Protein AF-A0A7J2UUZ2-F1 (afdb_monomer_lite)

Structure (mmCIF, N/CA/C/O backbone):
data_AF-A0A7J2UUZ2-F1
#
_entry.id   AF-A0A7J2UUZ2-F1
#
loop_
_atom_site.group_PDB
_atom_site.id
_atom_site.type_symbol
_atom_site.label_atom_id
_atom_site.label_alt_id
_atom_site.label_comp_id
_atom_site.label_asym_id
_atom_site.label_entity_id
_atom_site.label_seq_id
_atom_site.pdbx_PDB_ins_code
_atom_site.Cartn_x
_atom_site.Cartn_y
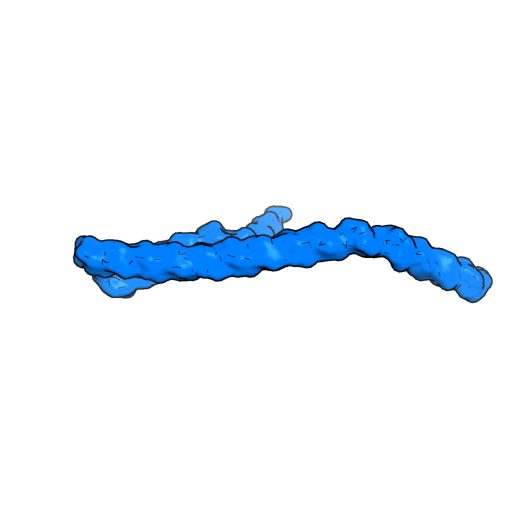_atom_site.Cartn_z
_atom_site.occupancy
_atom_site.B_iso_or_equiv
_atom_site.auth_seq_id
_atom_site.auth_comp_id
_atom_site.auth_asym_id
_atom_site.auth_atom_id
_atom_site.pdbx_PDB_model_num
ATOM 1 N N . MET A 1 1 ? 38.388 -22.454 -38.069 1.00 50.59 1 MET A N 1
ATOM 2 C CA . MET A 1 1 ? 37.942 -21.262 -37.312 1.00 50.59 1 MET A CA 1
ATOM 3 C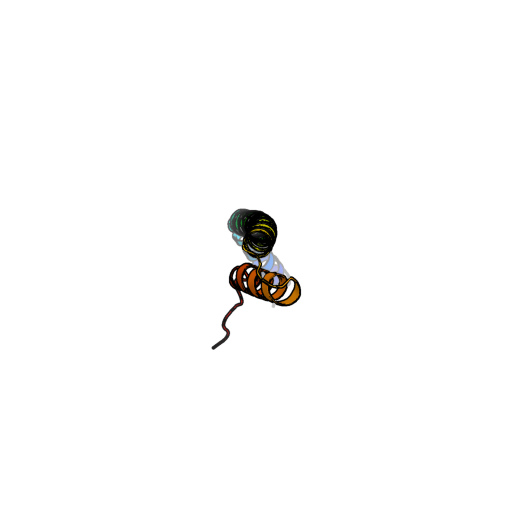 C . MET A 1 1 ? 38.884 -21.057 -36.144 1.00 50.59 1 MET A C 1
ATOM 5 O O . MET A 1 1 ? 39.113 -22.000 -35.395 1.00 50.59 1 MET A O 1
ATOM 9 N N . SER A 1 2 ? 39.531 -19.893 -36.077 1.00 50.88 2 SER A N 1
ATOM 10 C CA . SER A 1 2 ? 40.688 -19.663 -35.204 1.00 50.88 2 SER A CA 1
ATOM 11 C C . SER A 1 2 ? 40.253 -19.175 -33.820 1.00 50.88 2 SER A C 1
ATOM 13 O O . SER A 1 2 ? 39.354 -18.347 -33.698 1.00 50.88 2 SER A O 1
ATOM 15 N N . ARG A 1 3 ? 40.929 -19.658 -32.769 1.00 56.94 3 ARG A N 1
ATOM 16 C CA . ARG A 1 3 ? 40.679 -19.364 -31.340 1.00 56.94 3 ARG A CA 1
ATOM 17 C C . ARG A 1 3 ? 40.643 -17.858 -31.015 1.00 56.94 3 ARG A C 1
ATOM 19 O O . ARG A 1 3 ? 40.043 -17.461 -30.020 1.00 56.94 3 ARG A O 1
ATOM 26 N N . ASN A 1 4 ? 41.244 -17.032 -31.873 1.00 58.12 4 ASN A N 1
ATOM 27 C CA . ASN A 1 4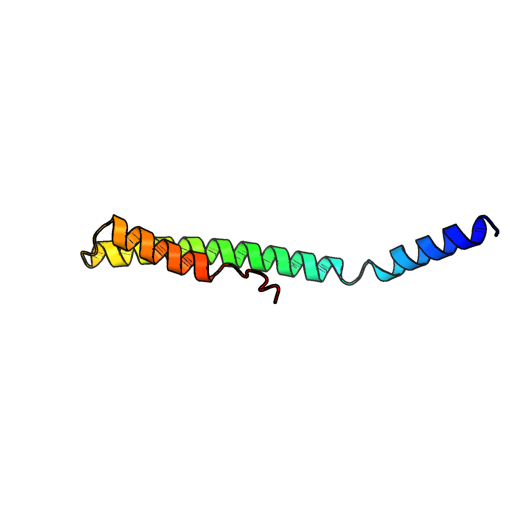 ? 41.283 -15.577 -31.738 1.00 58.12 4 ASN A CA 1
ATOM 28 C C . ASN A 1 4 ? 39.947 -14.888 -32.058 1.00 58.12 4 ASN A C 1
ATOM 30 O O . ASN A 1 4 ? 39.656 -13.870 -31.443 1.00 58.12 4 ASN A O 1
ATOM 34 N N . GLU A 1 5 ? 39.103 -15.442 -32.935 1.00 55.28 5 GLU A N 1
ATOM 35 C CA . GLU A 1 5 ? 37.835 -14.801 -33.335 1.00 55.28 5 GLU A CA 1
ATOM 36 C C . GLU A 1 5 ? 36.778 -14.854 -32.215 1.00 55.28 5 GLU A C 1
ATOM 38 O O . GLU A 1 5 ? 36.002 -13.915 -32.029 1.00 55.28 5 GLU A O 1
ATOM 43 N N . MET A 1 6 ? 36.796 -15.914 -31.395 1.00 55.25 6 MET A N 1
ATOM 44 C CA . MET A 1 6 ? 35.895 -16.054 -30.241 1.00 55.25 6 MET A CA 1
ATOM 45 C C . MET A 1 6 ? 36.218 -15.060 -29.115 1.00 55.25 6 MET A C 1
ATOM 47 O O . MET A 1 6 ? 35.310 -14.532 -28.472 1.00 55.25 6 MET A O 1
ATOM 51 N N . ALA A 1 7 ? 37.503 -14.769 -28.887 1.00 59.16 7 ALA A N 1
ATOM 52 C CA . ALA A 1 7 ? 37.936 -13.820 -27.860 1.00 59.16 7 ALA A CA 1
ATOM 53 C C . ALA A 1 7 ? 37.562 -12.372 -28.223 1.00 59.16 7 ALA A C 1
ATOM 55 O O . ALA A 1 7 ? 37.185 -11.582 -27.353 1.00 59.16 7 ALA A O 1
ATOM 56 N N . THR A 1 8 ? 37.609 -12.032 -29.514 1.00 59.69 8 THR A N 1
ATOM 57 C CA . THR A 1 8 ? 37.213 -10.708 -30.005 1.00 59.69 8 THR A CA 1
ATOM 58 C C . THR A 1 8 ? 35.708 -10.487 -29.849 1.00 59.69 8 THR A C 1
ATOM 60 O O . THR A 1 8 ? 35.305 -9.446 -29.334 1.00 59.69 8 THR A O 1
ATOM 63 N N . GLY A 1 9 ? 34.873 -11.477 -30.189 1.00 59.62 9 GLY A N 1
ATOM 64 C CA . GLY A 1 9 ? 33.415 -11.390 -30.027 1.00 59.62 9 GLY A CA 1
ATOM 65 C C . GLY A 1 9 ? 32.968 -11.170 -28.575 1.00 59.62 9 GLY A C 1
ATOM 66 O O . GLY A 1 9 ? 32.091 -10.347 -28.310 1.00 59.62 9 GLY A O 1
ATOM 67 N N . LEU A 1 10 ? 33.628 -11.829 -27.616 1.00 62.25 10 LEU A N 1
ATOM 68 C CA . LEU A 1 10 ? 33.351 -11.641 -26.190 1.00 62.25 10 LEU A CA 1
ATOM 69 C C . LEU A 1 10 ? 33.770 -10.237 -25.707 1.00 62.25 10 LEU A C 1
ATOM 71 O O . LEU A 1 10 ? 33.025 -9.591 -24.975 1.00 62.25 10 LEU A O 1
ATOM 75 N N . SER A 1 11 ? 34.921 -9.726 -26.162 1.00 61.72 11 SER A N 1
ATOM 76 C CA . SER A 1 11 ? 35.420 -8.378 -25.831 1.00 61.72 11 SER A CA 1
ATOM 77 C C . SER A 1 11 ? 34.467 -7.254 -26.262 1.00 61.72 11 SER A C 1
ATOM 79 O O . SER A 1 11 ? 34.307 -6.268 -25.535 1.00 61.72 11 SER A O 1
ATOM 81 N N . TYR A 1 12 ? 33.790 -7.407 -27.406 1.00 60.84 12 TYR A N 1
ATOM 82 C CA . TYR A 1 12 ? 32.794 -6.436 -27.862 1.00 60.84 12 TYR A CA 1
ATOM 83 C C . TYR A 1 12 ? 31.582 -6.374 -26.931 1.00 60.84 12 TYR A C 1
ATOM 85 O O . TYR A 1 12 ? 31.179 -5.271 -26.567 1.00 60.84 12 TYR A O 1
ATOM 93 N N . LEU A 1 13 ? 31.058 -7.516 -26.470 1.00 60.09 13 LEU A N 1
ATOM 94 C CA . LEU A 1 13 ? 29.926 -7.561 -25.535 1.00 60.09 13 LEU A CA 1
ATOM 95 C C . LEU A 1 13 ? 30.241 -6.821 -24.225 1.00 60.09 13 LEU A C 1
ATOM 97 O O . LEU A 1 13 ? 29.445 -5.996 -23.783 1.00 60.09 13 LEU A O 1
ATOM 101 N N . TRP A 1 14 ? 31.439 -6.997 -23.661 1.00 60.72 14 TRP A N 1
ATOM 102 C CA . TRP A 1 14 ? 31.865 -6.262 -22.459 1.00 60.72 14 TRP A CA 1
ATOM 103 C C . TRP A 1 14 ? 32.015 -4.747 -22.676 1.00 60.72 14 TRP A C 1
ATOM 105 O O . TRP A 1 14 ? 31.813 -3.976 -21.738 1.00 60.72 14 TRP A O 1
ATOM 115 N N . LYS A 1 15 ? 32.312 -4.291 -23.902 1.00 61.25 15 LYS A N 1
ATOM 116 C CA . LYS A 1 15 ? 32.389 -2.857 -24.237 1.00 61.25 15 LYS A CA 1
ATOM 117 C C . LYS A 1 15 ? 31.021 -2.180 -24.391 1.00 61.25 15 LYS A C 1
ATOM 119 O O . LYS A 1 15 ? 30.944 -0.974 -24.166 1.00 61.25 15 LYS A O 1
ATOM 124 N N . VAL A 1 16 ? 29.953 -2.908 -24.739 1.00 58.06 16 VAL A N 1
ATOM 125 C CA . VAL A 1 16 ? 28.594 -2.328 -24.896 1.00 58.06 16 VAL A CA 1
ATOM 126 C C . VAL A 1 16 ? 27.771 -2.366 -23.603 1.00 58.06 16 VAL A C 1
ATOM 128 O O . VAL A 1 16 ? 26.851 -1.571 -23.419 1.00 58.06 16 VAL A O 1
ATOM 131 N N . VAL A 1 17 ? 28.134 -3.244 -22.667 1.00 56.69 17 VAL A N 1
ATOM 132 C CA . VAL A 1 17 ? 27.417 -3.457 -21.402 1.00 56.69 17 VAL A CA 1
ATOM 133 C C . VAL A 1 17 ? 27.492 -2.304 -20.361 1.00 56.69 17 VAL A C 1
ATOM 135 O O . VAL A 1 17 ? 26.571 -2.219 -19.548 1.00 56.69 17 VAL A O 1
ATOM 138 N N . PRO A 1 18 ? 28.449 -1.344 -20.330 1.00 55.16 18 PRO A N 1
ATOM 139 C CA . PRO A 1 18 ? 28.610 -0.517 -19.128 1.00 55.16 18 PRO A CA 1
ATOM 140 C C . PRO A 1 18 ? 27.701 0.724 -19.038 1.00 55.16 18 PRO A C 1
ATOM 142 O O . PRO A 1 18 ? 27.657 1.349 -17.980 1.00 55.16 18 PRO A O 1
ATOM 145 N N . ARG A 1 19 ? 26.959 1.117 -20.088 1.00 57.00 19 ARG A N 1
ATOM 146 C CA . ARG A 1 19 ? 26.157 2.367 -20.053 1.00 57.00 19 ARG A CA 1
ATOM 147 C C . ARG A 1 19 ? 24.701 2.212 -19.601 1.00 57.00 19 ARG A C 1
ATOM 149 O O . ARG A 1 19 ? 24.138 3.182 -19.103 1.00 57.00 19 ARG A O 1
ATOM 156 N N . SER A 1 20 ? 24.090 1.034 -19.728 1.00 57.69 20 SER A N 1
ATOM 157 C CA . SER A 1 20 ? 22.669 0.814 -19.389 1.00 57.69 20 SER A CA 1
ATOM 158 C C . SER A 1 20 ? 22.437 0.232 -17.987 1.00 57.69 20 SER A C 1
ATOM 160 O O . SER A 1 20 ? 21.373 0.456 -17.408 1.00 57.69 20 SER A O 1
ATOM 162 N N . ILE A 1 21 ? 23.435 -0.440 -17.396 1.00 61.09 21 ILE A N 1
ATOM 163 C CA . ILE A 1 21 ? 23.401 -0.947 -16.010 1.00 61.09 21 ILE A CA 1
ATOM 164 C C . ILE A 1 21 ? 22.999 0.133 -14.985 1.00 61.09 21 ILE A C 1
ATOM 166 O O . ILE A 1 21 ? 22.082 -0.127 -14.201 1.00 61.09 21 ILE A O 1
ATOM 170 N N . PRO A 1 22 ? 23.594 1.348 -14.970 1.00 67.06 22 PRO A N 1
ATOM 171 C CA . PRO A 1 22 ? 23.214 2.365 -13.987 1.00 67.06 22 PRO A CA 1
ATOM 172 C C . PRO A 1 22 ? 21.764 2.840 -14.151 1.00 67.06 22 PRO A C 1
ATOM 174 O O . PRO A 1 22 ? 21.118 3.188 -13.162 1.00 67.06 22 PRO A O 1
ATOM 177 N N . VAL A 1 23 ? 21.222 2.817 -15.374 1.00 69.69 23 VAL A N 1
ATOM 178 C CA . VAL A 1 23 ? 19.829 3.202 -15.644 1.00 69.69 23 VAL A CA 1
ATOM 179 C C . VAL A 1 23 ? 18.873 2.147 -15.095 1.00 69.69 23 VAL A C 1
ATOM 181 O O . VAL A 1 23 ? 17.962 2.492 -14.347 1.00 69.69 23 VAL A O 1
ATOM 184 N N . MET A 1 24 ? 19.116 0.865 -15.379 1.00 71.69 24 MET A N 1
ATOM 185 C CA . MET A 1 24 ? 18.287 -0.230 -14.858 1.00 71.69 24 MET A CA 1
ATOM 186 C C . MET A 1 24 ? 18.351 -0.323 -13.329 1.00 71.69 24 MET A C 1
ATOM 188 O O . MET A 1 24 ? 17.319 -0.493 -12.680 1.00 71.69 24 MET A O 1
ATOM 192 N N . ALA A 1 25 ? 19.531 -0.120 -12.735 1.00 76.25 25 ALA A N 1
ATOM 193 C CA . ALA A 1 25 ? 19.684 -0.061 -11.283 1.00 76.25 25 ALA A CA 1
ATOM 194 C C . ALA A 1 25 ? 18.897 1.112 -10.670 1.00 76.25 25 ALA A C 1
ATOM 196 O O . ALA A 1 25 ? 18.184 0.936 -9.681 1.00 76.25 25 ALA A O 1
ATOM 197 N N . ARG A 1 26 ? 18.961 2.305 -11.278 1.00 78.88 26 ARG A N 1
ATOM 198 C CA . ARG A 1 26 ? 18.210 3.482 -10.820 1.00 78.88 26 ARG A CA 1
ATOM 199 C C . ARG A 1 26 ? 16.700 3.285 -10.951 1.00 78.88 26 ARG A C 1
ATOM 201 O O . ARG A 1 26 ? 15.970 3.655 -10.035 1.00 78.88 26 ARG A O 1
ATOM 208 N N . LEU A 1 27 ? 16.238 2.674 -12.041 1.00 79.81 27 LEU A N 1
ATOM 209 C CA . LEU A 1 27 ? 14.832 2.312 -12.236 1.00 79.81 27 LEU A CA 1
ATOM 210 C C . LEU A 1 27 ? 14.368 1.292 -11.189 1.00 79.81 27 LEU A C 1
ATOM 212 O O . LEU A 1 27 ? 13.328 1.499 -10.570 1.00 79.81 27 LEU A O 1
ATOM 216 N N . GLY A 1 28 ? 15.168 0.258 -10.913 1.00 82.69 28 GLY A N 1
ATOM 217 C CA . GLY A 1 28 ? 14.878 -0.728 -9.869 1.00 82.69 28 GLY A CA 1
ATOM 218 C C . GLY A 1 28 ? 14.775 -0.106 -8.471 1.00 82.69 28 GLY A C 1
ATOM 219 O O . GLY A 1 28 ? 13.827 -0.382 -7.736 1.00 82.69 28 GLY A O 1
ATOM 220 N N . ILE A 1 29 ? 15.693 0.797 -8.113 1.00 85.56 29 ILE A N 1
ATOM 221 C CA . ILE A 1 29 ? 15.655 1.523 -6.831 1.00 85.56 29 ILE A CA 1
ATOM 222 C C . ILE A 1 29 ? 14.423 2.431 -6.747 1.00 85.56 29 ILE A C 1
ATOM 224 O O . ILE A 1 29 ? 13.735 2.442 -5.724 1.00 85.56 29 ILE A O 1
ATOM 228 N N . SER A 1 30 ? 14.125 3.187 -7.806 1.00 85.56 30 SER A N 1
ATOM 229 C CA . SER A 1 30 ? 12.934 4.041 -7.867 1.00 85.56 30 SER A CA 1
ATOM 230 C C . SER A 1 30 ? 11.650 3.224 -7.741 1.00 85.56 30 SER A C 1
ATOM 232 O O . SER A 1 30 ? 10.764 3.605 -6.980 1.00 85.56 30 SER A O 1
ATOM 234 N N . TYR A 1 31 ? 11.578 2.064 -8.397 1.00 86.38 31 TYR A N 1
ATOM 235 C CA . TYR A 1 31 ? 10.453 1.142 -8.282 1.00 86.38 31 TYR A CA 1
ATOM 236 C C . TYR A 1 31 ? 10.296 0.596 -6.856 1.00 86.38 31 TYR A C 1
ATOM 238 O O . TYR A 1 31 ? 9.193 0.594 -6.312 1.00 86.38 31 TYR A O 1
ATOM 246 N N . MET A 1 32 ? 11.391 0.205 -6.194 1.00 86.38 32 MET A N 1
ATOM 247 C CA . MET A 1 32 ? 11.340 -0.220 -4.789 1.00 86.38 32 MET A CA 1
ATOM 248 C C . MET A 1 32 ? 10.834 0.893 -3.862 1.00 86.38 32 MET A C 1
ATOM 250 O O . MET A 1 32 ? 10.005 0.635 -2.984 1.00 86.38 32 MET A O 1
ATOM 254 N N . LYS A 1 33 ? 11.293 2.135 -4.066 1.00 88.94 33 LYS A N 1
ATOM 255 C CA . LYS A 1 33 ? 10.814 3.302 -3.307 1.00 88.94 33 LYS A CA 1
ATOM 256 C C . LYS A 1 33 ? 9.329 3.559 -3.550 1.00 88.94 33 LYS A C 1
ATOM 258 O O . LYS A 1 33 ? 8.593 3.740 -2.583 1.00 88.94 33 LYS A O 1
ATOM 263 N N . PHE A 1 34 ? 8.892 3.512 -4.807 1.00 88.31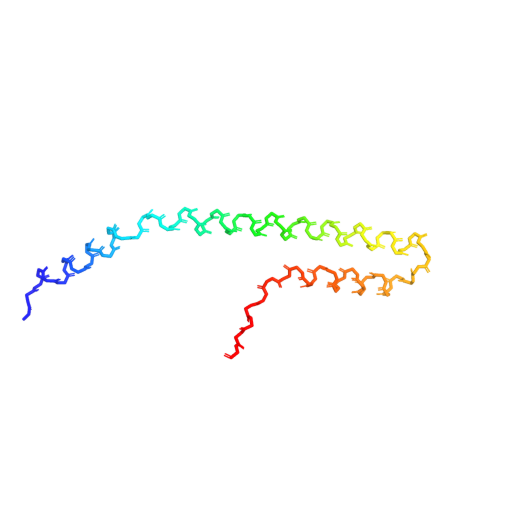 34 PHE A N 1
ATOM 264 C CA . PHE A 1 34 ? 7.487 3.640 -5.185 1.00 88.31 34 PHE A CA 1
ATOM 265 C C . PHE A 1 34 ? 6.627 2.575 -4.498 1.00 88.31 34 PHE A C 1
ATOM 267 O O . PHE A 1 34 ? 5.689 2.917 -3.788 1.00 88.31 34 PHE A O 1
ATOM 274 N N . ARG A 1 35 ? 7.015 1.297 -4.582 1.00 87.69 35 ARG A N 1
ATOM 275 C CA . ARG A 1 35 ? 6.297 0.190 -3.933 1.00 87.69 35 ARG A CA 1
ATOM 276 C C . ARG A 1 35 ? 6.195 0.371 -2.418 1.00 87.69 35 ARG A C 1
ATOM 278 O O . ARG A 1 35 ? 5.154 0.097 -1.826 1.00 87.69 35 ARG A O 1
ATOM 285 N N . SER A 1 36 ? 7.274 0.821 -1.779 1.00 89.94 36 SER A N 1
ATOM 286 C CA . SER A 1 36 ? 7.281 1.122 -0.344 1.00 89.94 36 SER A CA 1
ATOM 287 C C . SER A 1 36 ? 6.312 2.259 0.000 1.00 89.94 36 SER A C 1
ATOM 289 O O . SER A 1 36 ? 5.540 2.146 0.953 1.00 89.94 36 SER A O 1
ATOM 291 N N . ALA A 1 37 ? 6.287 3.322 -0.809 1.00 91.50 37 ALA A N 1
ATOM 292 C CA . ALA A 1 37 ? 5.347 4.426 -0.650 1.00 91.50 37 ALA A CA 1
ATOM 293 C C . ALA A 1 37 ? 3.888 3.983 -0.861 1.00 91.50 37 ALA A C 1
ATOM 295 O O . ALA A 1 37 ? 3.042 4.319 -0.036 1.00 91.50 37 ALA A O 1
ATOM 296 N N . SER A 1 38 ? 3.597 3.166 -1.881 1.00 90.62 38 SER A N 1
ATOM 297 C CA . SER A 1 38 ? 2.253 2.620 -2.119 1.00 90.62 38 SER A CA 1
ATOM 298 C C . SER A 1 38 ? 1.752 1.797 -0.936 1.00 90.62 38 SER A C 1
ATOM 300 O O . SER A 1 38 ? 0.615 1.975 -0.521 1.00 90.62 38 SER A O 1
ATOM 302 N N . LYS A 1 39 ? 2.602 0.952 -0.333 1.00 92.62 39 LYS A N 1
ATOM 303 C CA . LYS A 1 39 ? 2.233 0.187 0.871 1.00 92.62 39 LYS A CA 1
ATOM 304 C C . LYS A 1 39 ? 1.878 1.094 2.050 1.00 92.62 39 LYS A C 1
ATOM 306 O O . LYS A 1 39 ? 0.894 0.842 2.737 1.00 92.62 39 LYS A O 1
ATOM 311 N N . LYS A 1 40 ? 2.661 2.156 2.279 1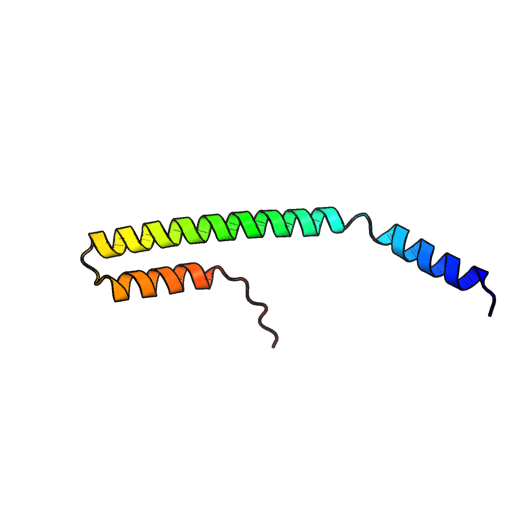.00 94.31 40 LYS A N 1
ATOM 312 C CA . LYS A 1 40 ? 2.366 3.145 3.330 1.00 94.31 40 LYS A CA 1
ATOM 313 C C . LYS A 1 40 ? 1.049 3.873 3.062 1.00 94.31 40 LYS A C 1
ATOM 315 O O . LYS A 1 40 ? 0.261 4.049 3.985 1.00 94.31 40 LYS A O 1
ATOM 320 N N . ALA A 1 41 ? 0.807 4.265 1.813 1.00 92.75 41 ALA A N 1
ATOM 321 C CA . ALA A 1 41 ? -0.439 4.903 1.408 1.00 92.75 41 ALA A CA 1
ATOM 322 C C . ALA A 1 41 ? -1.644 3.961 1.564 1.00 92.75 41 ALA A C 1
ATOM 324 O O . ALA A 1 41 ? -2.664 4.390 2.083 1.00 92.75 41 ALA A O 1
ATOM 325 N N . GLY A 1 42 ? -1.503 2.679 1.210 1.00 93.88 42 GLY A N 1
ATOM 326 C CA . GLY A 1 42 ? -2.538 1.662 1.416 1.00 93.88 42 GLY A CA 1
ATOM 327 C C . GLY A 1 42 ? -2.912 1.489 2.885 1.00 93.88 42 GLY A C 1
ATOM 328 O O . GLY A 1 42 ? -4.092 1.480 3.206 1.00 93.88 42 GLY A O 1
ATOM 329 N N . LYS A 1 43 ? -1.923 1.458 3.790 1.00 95.56 43 LYS A N 1
ATOM 330 C CA . LYS A 1 43 ? -2.190 1.414 5.236 1.00 95.56 43 LYS A CA 1
ATOM 331 C C . LYS A 1 43 ? -2.952 2.653 5.721 1.00 95.56 43 LYS A C 1
ATOM 333 O O . LYS A 1 43 ? -3.914 2.530 6.465 1.00 95.56 43 LYS A O 1
ATOM 338 N N . LYS A 1 44 ? -2.546 3.847 5.280 1.00 96.56 44 LYS A N 1
ATOM 339 C CA . LYS A 1 44 ? -3.246 5.089 5.639 1.00 96.56 44 LYS A CA 1
ATOM 340 C C . LYS A 1 44 ? -4.679 5.113 5.091 1.00 96.56 44 LYS A C 1
ATOM 342 O O . LYS A 1 44 ? -5.579 5.615 5.749 1.00 96.56 44 LYS A O 1
ATOM 347 N N . PHE A 1 45 ? -4.879 4.566 3.896 1.00 95.88 45 PHE A N 1
ATOM 348 C CA . PHE A 1 45 ? -6.195 4.432 3.284 1.00 95.88 45 PHE A CA 1
ATOM 349 C C . PHE A 1 45 ? -7.087 3.448 4.057 1.00 95.88 45 PHE A C 1
ATOM 351 O O . PHE A 1 45 ? -8.240 3.765 4.318 1.00 95.88 45 PHE A O 1
ATOM 358 N N . GLU A 1 46 ? -6.545 2.311 4.503 1.00 97.38 46 GLU A N 1
ATOM 359 C CA . GLU A 1 46 ? -7.235 1.377 5.408 1.00 97.38 46 GLU A CA 1
ATOM 360 C C . GLU A 1 46 ? -7.660 2.067 6.714 1.00 97.38 46 GLU A C 1
ATOM 362 O O . GLU A 1 46 ? -8.826 2.002 7.095 1.00 97.38 46 GLU A O 1
ATOM 367 N N . GLU A 1 47 ? -6.742 2.792 7.363 1.00 97.31 47 GLU A N 1
ATOM 368 C CA . GLU A 1 47 ? -7.020 3.565 8.584 1.00 97.31 47 GLU A CA 1
ATOM 369 C C . GLU A 1 47 ? -8.135 4.605 8.363 1.00 97.31 47 GLU A C 1
ATOM 371 O O . GLU A 1 47 ? -9.016 4.770 9.209 1.00 97.31 47 GLU A O 1
ATOM 376 N N . GLU A 1 48 ? -8.140 5.280 7.210 1.00 97.38 48 GLU A N 1
ATOM 377 C CA . GLU A 1 48 ? -9.183 6.241 6.851 1.00 97.38 48 GLU A CA 1
ATOM 378 C C . GLU A 1 48 ? -10.547 5.565 6.646 1.00 97.38 48 GLU A C 1
ATOM 380 O O . GLU A 1 48 ? -11.553 6.063 7.154 1.00 97.38 48 GLU A O 1
ATOM 385 N N . LEU A 1 49 ? -10.599 4.420 5.960 1.00 96.75 49 LEU A N 1
ATOM 386 C CA . LEU A 1 49 ? -11.829 3.643 5.774 1.00 96.75 49 LEU A CA 1
ATOM 387 C C . LEU A 1 49 ? -12.402 3.176 7.118 1.00 96.75 49 LEU A C 1
ATOM 389 O O . LEU A 1 49 ? -13.588 3.382 7.380 1.00 96.75 49 LEU A O 1
ATOM 393 N N . LEU A 1 50 ? -11.552 2.646 8.000 1.00 97.50 50 LEU A N 1
ATOM 394 C CA . LEU A 1 50 ? -11.946 2.257 9.356 1.00 97.50 50 LEU A CA 1
ATOM 395 C C . LEU A 1 50 ? -12.499 3.455 10.142 1.00 97.50 50 LEU A C 1
ATOM 397 O O . LEU A 1 50 ? -13.551 3.351 10.770 1.00 97.50 50 LEU A O 1
ATOM 401 N N . SER A 1 51 ? -11.851 4.625 10.057 1.00 97.31 51 SER A N 1
ATOM 402 C CA . SER A 1 51 ? -12.330 5.849 10.724 1.00 97.31 51 SER A CA 1
ATOM 403 C C . SER A 1 51 ? -13.692 6.337 10.216 1.00 97.31 51 SER A C 1
ATOM 405 O O . SER A 1 51 ? -14.411 7.028 10.935 1.00 97.31 51 SER A O 1
ATOM 407 N N . ARG A 1 52 ? -14.062 5.963 8.985 1.00 97.12 52 ARG A N 1
ATOM 408 C CA . ARG A 1 52 ? -15.354 6.278 8.363 1.00 97.12 52 ARG A CA 1
ATOM 409 C C . ARG A 1 52 ? -16.422 5.218 8.644 1.00 97.12 52 ARG A C 1
ATOM 411 O O . ARG A 1 52 ? -17.528 5.332 8.125 1.00 97.12 52 ARG A O 1
ATOM 418 N N . GLY A 1 53 ? -16.105 4.213 9.461 1.00 96.50 53 GLY A N 1
ATOM 419 C CA . GLY A 1 53 ? -17.025 3.144 9.842 1.00 96.50 53 GLY A CA 1
ATOM 420 C C . GLY A 1 53 ? -17.170 2.046 8.790 1.00 96.50 53 GLY A C 1
ATOM 421 O O . GLY A 1 53 ? -18.151 1.307 8.821 1.00 96.50 53 GLY A O 1
ATOM 422 N N . VAL A 1 54 ? -16.224 1.937 7.852 1.00 95.44 54 VAL A N 1
ATOM 423 C CA . VAL A 1 54 ? -16.167 0.790 6.940 1.00 95.44 54 VAL A CA 1
ATOM 424 C C . VAL A 1 54 ? -15.747 -0.443 7.733 1.00 95.44 54 VAL A C 1
ATOM 426 O O . VAL A 1 54 ? -14.847 -0.371 8.572 1.00 95.44 54 VAL A O 1
ATOM 429 N N . ASP A 1 55 ? -16.402 -1.568 7.454 1.00 97.31 55 ASP A N 1
ATOM 430 C CA . ASP A 1 55 ? -16.057 -2.861 8.038 1.00 97.31 55 ASP A CA 1
ATOM 431 C C . ASP A 1 55 ? -14.576 -3.212 7.809 1.00 97.31 55 ASP A C 1
ATOM 433 O O . ASP A 1 55 ? -13.999 -2.881 6.771 1.00 97.31 55 ASP A O 1
ATOM 437 N N . ALA A 1 56 ? -13.956 -3.877 8.785 1.00 94.69 56 ALA A N 1
ATOM 438 C CA . ALA A 1 56 ? -12.521 -4.132 8.767 1.00 94.69 56 ALA A CA 1
ATOM 439 C C . ALA A 1 56 ? -12.083 -5.035 7.608 1.00 94.69 56 ALA A C 1
ATOM 441 O O . ALA A 1 56 ? -11.027 -4.792 7.014 1.00 94.69 56 ALA A O 1
ATOM 442 N N . ASP A 1 57 ? -12.890 -6.032 7.246 1.00 95.56 57 ASP A N 1
ATOM 443 C CA . ASP A 1 57 ? -12.564 -6.930 6.142 1.00 95.56 57 ASP A CA 1
ATOM 444 C C . ASP A 1 57 ? -12.693 -6.196 4.802 1.00 95.56 57 ASP A C 1
ATOM 446 O O . ASP A 1 57 ? -11.802 -6.288 3.951 1.00 95.56 57 ASP A O 1
ATOM 450 N N . VAL A 1 58 ? -13.730 -5.365 4.659 1.00 95.62 58 VAL A N 1
ATOM 451 C CA . VAL A 1 58 ? -13.942 -4.520 3.471 1.00 95.62 58 VAL A CA 1
ATOM 452 C C . VAL A 1 58 ? -12.840 -3.464 3.329 1.00 95.62 58 VAL A C 1
ATOM 454 O O . VAL A 1 58 ? -12.294 -3.270 2.241 1.00 95.62 58 VAL A O 1
ATOM 457 N N . ALA A 1 59 ? -12.465 -2.791 4.419 1.00 95.69 59 ALA A N 1
ATOM 458 C CA . ALA A 1 59 ? -11.408 -1.782 4.420 1.00 95.69 59 ALA A CA 1
ATOM 459 C C . ALA A 1 59 ? -10.060 -2.377 3.988 1.00 95.69 59 ALA A C 1
ATOM 461 O O . ALA A 1 59 ? -9.345 -1.798 3.163 1.00 95.69 59 ALA A O 1
ATOM 462 N N . LYS A 1 60 ? -9.747 -3.571 4.494 1.00 95.00 60 LYS A N 1
ATOM 463 C CA . LYS A 1 60 ? -8.539 -4.317 4.150 1.00 95.00 60 LYS A CA 1
ATOM 464 C C . LYS A 1 60 ? -8.531 -4.770 2.691 1.00 95.00 60 LYS A C 1
ATOM 466 O O . LYS A 1 60 ? -7.488 -4.700 2.037 1.00 95.00 60 LYS A O 1
ATOM 471 N N . GLU A 1 61 ? -9.668 -5.214 2.160 1.00 95.12 61 GLU A N 1
ATOM 472 C CA . GLU A 1 61 ? -9.792 -5.597 0.751 1.00 95.12 61 GLU A CA 1
ATOM 473 C C . GLU A 1 61 ? -9.594 -4.393 -0.182 1.00 95.12 61 GLU A C 1
ATOM 475 O O . GLU A 1 61 ? -8.789 -4.456 -1.115 1.00 95.12 61 GLU A O 1
ATOM 480 N N . LEU A 1 62 ? -10.236 -3.262 0.115 1.00 93.31 62 LEU A N 1
ATOM 481 C CA . LEU A 1 62 ? -10.087 -2.025 -0.657 1.00 93.31 62 LEU A CA 1
ATOM 482 C C . LEU A 1 62 ? -8.652 -1.486 -0.611 1.00 93.31 62 LEU A C 1
ATOM 484 O O . LEU A 1 62 ? -8.101 -1.086 -1.641 1.00 93.31 62 LEU A O 1
ATOM 488 N N . ALA A 1 63 ? -8.008 -1.522 0.557 1.00 93.12 63 ALA A N 1
ATOM 489 C CA . ALA A 1 63 ? -6.606 -1.147 0.697 1.00 93.12 63 ALA A CA 1
ATOM 490 C C . ALA A 1 63 ? -5.669 -2.079 -0.077 1.00 93.12 63 ALA A C 1
ATOM 492 O O . ALA A 1 63 ? -4.701 -1.619 -0.6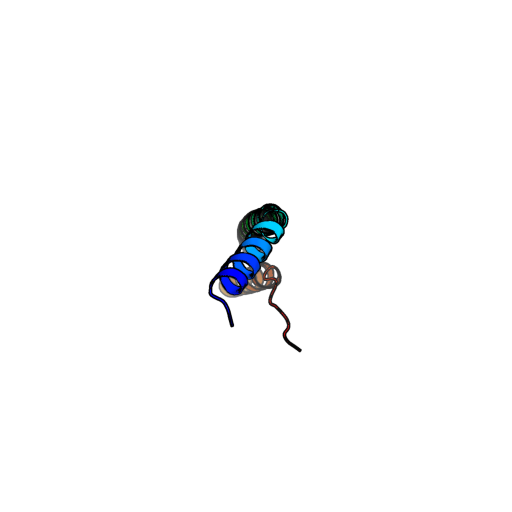92 1.00 93.12 63 ALA A O 1
ATOM 493 N N . LYS A 1 64 ? -5.975 -3.378 -0.113 1.00 92.44 64 LYS A N 1
ATOM 494 C CA . LYS A 1 64 ? -5.237 -4.345 -0.924 1.00 92.44 64 LYS A CA 1
ATOM 495 C C . LYS A 1 64 ? -5.381 -4.047 -2.415 1.00 92.44 64 LYS A C 1
ATOM 497 O O . LYS A 1 64 ? -4.360 -3.985 -3.090 1.00 92.44 64 LYS A O 1
ATOM 502 N N . LEU A 1 65 ? -6.594 -3.802 -2.914 1.00 90.50 65 LEU A N 1
ATOM 503 C CA . LEU A 1 65 ? -6.832 -3.435 -4.317 1.00 90.50 65 LEU A CA 1
ATOM 504 C C . LEU A 1 65 ? -6.085 -2.154 -4.707 1.00 90.50 65 LEU A C 1
ATOM 506 O O . LEU A 1 65 ? -5.440 -2.102 -5.755 1.00 90.50 65 LEU A O 1
ATOM 510 N N . TYR A 1 66 ? -6.096 -1.146 -3.831 1.00 89.31 66 TYR A N 1
ATOM 511 C CA . TYR A 1 66 ? -5.331 0.083 -4.022 1.00 89.31 66 TYR A CA 1
ATOM 512 C C . TYR A 1 66 ? -3.825 -0.192 -4.162 1.00 89.31 66 TYR A C 1
ATOM 514 O O . TYR A 1 66 ? -3.191 0.285 -5.104 1.00 89.31 66 TYR A O 1
ATOM 522 N N . VAL A 1 67 ? -3.237 -0.994 -3.268 1.00 90.56 67 VAL A N 1
ATOM 523 C CA . VAL A 1 67 ? -1.807 -1.345 -3.337 1.00 90.56 67 VAL A CA 1
ATOM 524 C C . VAL A 1 67 ? -1.501 -2.233 -4.542 1.00 90.56 67 VAL A C 1
ATOM 526 O O . VAL A 1 67 ? -0.456 -2.074 -5.167 1.00 90.56 67 VAL A O 1
ATOM 529 N N . ASP A 1 68 ? -2.394 -3.155 -4.884 1.00 87.69 68 ASP A N 1
ATOM 530 C CA . ASP A 1 68 ? -2.210 -4.073 -6.004 1.00 87.69 68 ASP A CA 1
ATOM 531 C C . ASP A 1 68 ? -2.257 -3.342 -7.349 1.00 87.69 68 ASP A C 1
ATOM 533 O O . ASP A 1 68 ? -1.473 -3.679 -8.232 1.00 87.69 68 ASP A O 1
ATOM 537 N N . SER A 1 69 ? -3.037 -2.262 -7.470 1.00 79.94 69 SER A N 1
ATOM 538 C CA . SER A 1 69 ? -3.015 -1.383 -8.651 1.00 79.94 69 SER A CA 1
ATOM 539 C C . SER A 1 69 ? -1.651 -0.725 -8.912 1.00 79.94 69 SER A C 1
ATOM 541 O O . SER A 1 69 ? -1.369 -0.293 -10.028 1.00 79.94 69 SER A O 1
ATOM 543 N N . SER A 1 70 ? -0.770 -0.670 -7.903 1.00 77.44 70 SER A N 1
ATOM 544 C CA . SER A 1 70 ? 0.589 -0.141 -8.053 1.00 77.44 70 SER A CA 1
ATOM 545 C C . SER A 1 70 ? 1.601 -1.183 -8.541 1.00 77.44 70 SER A C 1
ATOM 547 O O . SER A 1 70 ? 2.761 -0.853 -8.811 1.00 77.44 70 SER A O 1
ATOM 549 N N . LYS A 1 71 ? 1.191 -2.447 -8.692 1.00 76.00 71 LYS A N 1
ATOM 550 C CA . LYS A 1 71 ? 2.014 -3.462 -9.346 1.00 76.00 71 LYS A CA 1
ATOM 551 C C . LYS A 1 71 ? 2.020 -3.182 -10.845 1.00 76.00 71 LYS A C 1
ATOM 553 O O . LYS A 1 71 ? 1.009 -3.311 -11.525 1.00 76.00 71 LYS A O 1
ATOM 558 N N . ILE A 1 72 ? 3.188 -2.819 -11.368 1.00 66.38 72 ILE A N 1
ATOM 559 C CA . ILE A 1 72 ? 3.419 -2.790 -12.813 1.00 66.38 72 ILE A CA 1
ATOM 560 C C . ILE A 1 72 ? 3.559 -4.250 -13.251 1.00 66.38 72 ILE A C 1
ATOM 562 O O . ILE A 1 72 ? 4.660 -4.803 -13.260 1.00 66.38 72 ILE A O 1
ATOM 566 N N . GLU A 1 73 ? 2.435 -4.903 -13.527 1.00 66.31 73 GLU A N 1
ATOM 567 C CA . GLU A 1 73 ? 2.428 -6.220 -14.153 1.00 66.31 73 GLU A CA 1
ATOM 568 C C . GLU A 1 73 ? 2.634 -6.055 -15.657 1.00 66.31 73 GLU A C 1
ATOM 570 O O . GLU A 1 73 ? 2.050 -5.190 -16.316 1.00 66.31 73 GLU A O 1
ATOM 575 N N . ARG A 1 74 ? 3.540 -6.865 -16.202 1.00 51.88 74 ARG A N 1
ATOM 576 C CA . ARG A 1 74 ? 3.768 -6.925 -17.638 1.00 51.88 74 ARG A CA 1
ATOM 577 C C . ARG A 1 74 ? 2.535 -7.596 -18.240 1.00 51.88 74 ARG A C 1
ATOM 579 O O . ARG A 1 74 ? 2.380 -8.803 -18.109 1.00 51.88 74 ARG A O 1
ATOM 586 N N . PHE A 1 75 ? 1.651 -6.820 -18.862 1.00 55.03 75 PHE A N 1
ATOM 587 C CA . PHE A 1 75 ? 0.611 -7.377 -19.724 1.00 55.03 75 PHE A CA 1
ATOM 588 C C . PHE A 1 75 ? 1.307 -7.992 -20.945 1.00 55.03 75 PHE A C 1
ATOM 590 O O . PHE A 1 75 ? 1.596 -7.295 -21.916 1.00 55.03 75 PHE A O 1
ATOM 597 N N . GLU A 1 76 ? 1.659 -9.275 -20.868 1.00 50.50 76 GLU A N 1
ATOM 598 C CA . GLU A 1 76 ? 2.011 -10.056 -22.053 1.00 50.50 76 GLU A CA 1
ATOM 599 C C . GLU A 1 76 ? 0.700 -10.317 -22.804 1.00 50.50 76 GLU A C 1
ATOM 601 O O . GLU A 1 76 ? -0.213 -10.957 -22.283 1.00 50.50 76 GLU A O 1
ATOM 606 N N . ARG A 1 77 ? 0.569 -9.682 -23.971 1.00 43.41 77 ARG A N 1
ATOM 607 C CA . ARG A 1 77 ? -0.561 -9.805 -24.893 1.00 43.41 77 ARG A CA 1
ATOM 608 C C . ARG A 1 77 ? -0.145 -10.651 -26.081 1.00 43.41 77 ARG A C 1
ATOM 610 O O . ARG A 1 77 ? 1.013 -10.469 -26.522 1.00 43.41 77 ARG A O 1
#

Sequence (77 aa):
MSRNEMATGLSYLWKVVPRSIPVMARLGISYMKFRSASKKAGKKFEEELLSRGVDADVAKELAKLYVDSSKIERFER

Radius of gyration: 22.96 Å; chains: 1; bounding box: 58×28×48 Å

Foldseek 3Di:
DDPVVVVVVVVVVVVVPPPCVVVVVVVVVVLVVLLVVLLVVLVVQLVVCVVVVHDNVVSNVVSVVSSVVSDPDPPPD

pLDDT: mean 78.34, std 16.86, range [43.41, 97.5]

Secondary structure (DSSP, 8-state):
--HHHHHHHHHHHHHHTTTTHHHHHHHHHHHHHHHHHHHHHHHHHHHHHHHTT--HHHHHHHHHHHHHTT-------